Protein AF-A0A8H2ZXC5-F1 (afdb_monomer)

Foldseek 3Di:
DDEDPVLVVQVCPDPVNVPDPDDDQHLVRDPCNVVCCPPNHDPYWDKDQPDDGCVSDIDTDDDDDDDPPDDDDDDDPDPDDPPPPPPPPPPDDD

Radius of gyration: 20.31 Å; Cα contacts (8 Å, |Δi|>4): 57; chains: 1; bounding box: 62×43×35 Å

Seco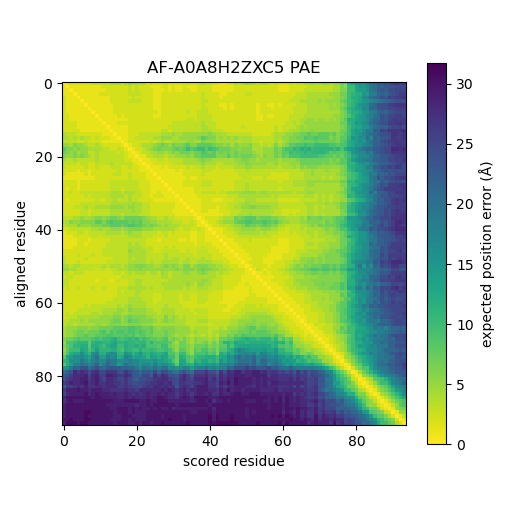ndary structure (DSSP, 8-state):
-B--HHHHHHHHTSHHHHT--SPPPPGGG-TTHHHHT-TT---BPEEEESSSSGGG-EEEE------TT-------------------------

Mean predicted aligned error: 9.71 Å

Organism: NCBI:txid456999

Solvent-accessible surface area (backbone atoms only — not comparable to full-atom values): 6582 Å² total; per-residue (Å²): 125,45,69,58,66,70,62,49,55,57,56,45,65,35,80,93,45,52,80,57,92,70,82,83,80,49,70,94,73,40,85,58,52,61,72,50,46,44,97,83,41,73,38,60,40,54,72,44,68,68,52,95,45,78,88,61,32,72,52,72,50,70,86,83,89,77,69,90,85,67,84,78,88,82,84,75,90,66,87,72,69,84,80,78,78,77,78,75,79,79,88,75,86,132

pLDDT: mean 85.65, std 15.98, range [44.5, 97.44]

Structure (mmCIF, N/CA/C/O backbone):
data_AF-A0A8H2ZXC5-F1
#
_entry.id   AF-A0A8H2ZXC5-F1
#
loop_
_atom_site.group_PDB
_atom_site.id
_atom_site.type_symbol
_atom_site.label_atom_id
_atom_site.label_alt_id
_atom_site.label_comp_id
_atom_site.label_asym_id
_atom_site.label_entity_id
_atom_site.label_seq_id
_atom_site.pdbx_PDB_ins_code
_atom_site.Cartn_x
_atom_site.Cartn_y
_atom_site.Cartn_z
_atom_site.occupancy
_atom_site.B_iso_or_equiv
_atom_site.auth_seq_id
_atom_site.auth_comp_id
_atom_site.auth_asym_id
_atom_site.auth_atom_id
_atom_site.pdbx_PDB_model_num
ATOM 1 N N . ILE A 1 1 ? 5.235 -2.273 -1.177 1.00 92.69 1 ILE A N 1
ATOM 2 C CA . ILE A 1 1 ? 3.924 -2.957 -1.153 1.00 92.69 1 ILE A CA 1
ATOM 3 C C . ILE A 1 1 ? 2.907 -1.906 -0.754 1.00 92.69 1 ILE A C 1
ATOM 5 O O . ILE A 1 1 ? 3.211 -1.133 0.149 1.00 92.69 1 ILE A O 1
ATOM 9 N N . PHE A 1 2 ? 1.779 -1.850 -1.448 1.00 97.25 2 PHE A N 1
ATOM 10 C CA . PHE A 1 2 ? 0.673 -0.933 -1.194 1.00 97.25 2 PHE A CA 1
ATOM 11 C C . PHE A 1 2 ? -0.580 -1.727 -0.817 1.00 97.25 2 PHE A C 1
ATOM 13 O O . PHE A 1 2 ? -0.689 -2.914 -1.124 1.00 97.25 2 PHE A O 1
ATOM 20 N N . PHE A 1 3 ? -1.507 -1.053 -0.147 1.00 97.44 3 PHE A N 1
ATOM 21 C CA . PHE A 1 3 ? -2.810 -1.581 0.249 1.00 97.44 3 PHE A CA 1
ATOM 22 C C . PHE A 1 3 ? -3.893 -0.643 -0.249 1.00 97.44 3 PHE A C 1
ATOM 24 O O . PHE A 1 3 ? -3.638 0.558 -0.373 1.00 97.44 3 PHE A O 1
ATOM 31 N N . ASP A 1 4 ? -5.094 -1.162 -0.477 1.00 96.88 4 ASP A N 1
ATOM 32 C CA . ASP A 1 4 ? -6.227 -0.323 -0.838 1.00 96.88 4 ASP A CA 1
ATOM 33 C C . ASP A 1 4 ? -6.512 0.752 0.212 1.00 96.88 4 ASP A C 1
ATOM 35 O O . ASP A 1 4 ? -6.351 0.568 1.424 1.00 96.88 4 ASP A O 1
ATOM 39 N N . ASP A 1 5 ? -6.931 1.917 -0.279 1.00 97.38 5 ASP A N 1
ATOM 40 C CA . ASP A 1 5 ? -7.232 3.066 0.569 1.00 97.38 5 ASP A CA 1
ATOM 41 C C . ASP A 1 5 ? -8.386 2.768 1.534 1.00 97.38 5 ASP A C 1
ATOM 43 O O . ASP A 1 5 ? -8.373 3.299 2.639 1.00 97.38 5 ASP A O 1
ATOM 47 N N . GLU A 1 6 ? -9.323 1.896 1.147 1.00 95.94 6 GLU A N 1
ATOM 48 C CA . GLU A 1 6 ? -10.452 1.465 1.976 1.00 95.94 6 GLU A CA 1
ATOM 49 C C . GLU A 1 6 ? -10.000 0.649 3.193 1.00 95.94 6 GLU A C 1
ATOM 51 O O . GLU A 1 6 ? -10.413 0.938 4.315 1.00 95.94 6 GLU A O 1
ATOM 56 N N . LEU A 1 7 ? -9.095 -0.318 2.998 1.00 96.25 7 LEU A N 1
ATOM 57 C CA . LEU A 1 7 ? -8.515 -1.084 4.103 1.00 96.25 7 LEU A CA 1
ATOM 58 C C . LEU A 1 7 ? -7.738 -0.163 5.048 1.00 96.25 7 LEU A C 1
ATOM 60 O O . LEU A 1 7 ? -7.889 -0.223 6.267 1.00 96.25 7 LEU A O 1
ATOM 64 N N . ASN A 1 8 ? -6.920 0.724 4.483 1.00 95.69 8 ASN A N 1
ATOM 65 C CA . ASN A 1 8 ? -6.155 1.677 5.274 1.00 95.69 8 ASN A CA 1
ATOM 66 C C . ASN A 1 8 ? -7.058 2.640 6.055 1.00 95.69 8 ASN A C 1
ATOM 68 O O . ASN A 1 8 ? -6.738 2.946 7.200 1.00 95.69 8 ASN A O 1
ATOM 72 N N . ASP A 1 9 ? -8.165 3.107 5.469 1.00 95.50 9 ASP A N 1
ATOM 73 C CA . ASP A 1 9 ? -9.127 3.993 6.135 1.00 95.50 9 ASP A CA 1
ATOM 74 C C . ASP A 1 9 ? -9.757 3.307 7.364 1.00 95.50 9 ASP A C 1
ATOM 76 O O . ASP A 1 9 ? -9.911 3.949 8.405 1.00 95.50 9 ASP A O 1
ATOM 80 N N . GLN A 1 10 ? -10.015 1.994 7.303 1.00 95.69 10 GLN A N 1
ATOM 81 C CA . GLN A 1 10 ? -10.444 1.210 8.470 1.00 95.69 10 GLN A CA 1
ATOM 82 C C . GLN A 1 10 ? -9.344 1.115 9.538 1.00 95.69 10 GLN A C 1
ATOM 84 O O . GLN A 1 10 ? -9.603 1.336 10.720 1.00 95.69 10 GLN A O 1
ATOM 89 N N . VAL A 1 11 ? -8.099 0.839 9.136 1.00 95.06 11 VAL A N 1
ATOM 90 C CA . VAL A 1 11 ? -6.968 0.696 10.069 1.00 95.06 11 VAL A CA 1
ATOM 91 C C . VAL A 1 11 ? -6.664 2.007 10.793 1.00 95.06 11 VAL A C 1
ATOM 93 O O . VAL A 1 11 ? -6.507 2.014 12.012 1.00 95.06 11 VAL A O 1
ATOM 96 N N . VAL A 1 12 ? -6.597 3.137 10.082 1.00 94.62 12 VAL A N 1
ATOM 97 C CA . VAL A 1 12 ? -6.237 4.426 10.703 1.00 94.62 12 VAL A CA 1
ATOM 98 C C . VAL A 1 12 ? -7.337 4.991 11.605 1.00 94.62 12 VAL A C 1
ATOM 100 O O . VAL A 1 12 ? -7.057 5.862 12.428 1.00 94.62 12 VAL A O 1
ATOM 103 N N . ALA A 1 13 ? -8.569 4.484 11.493 1.00 93.94 13 ALA A N 1
ATOM 104 C CA . ALA A 1 13 ? -9.662 4.818 12.401 1.00 93.94 13 ALA A CA 1
ATOM 105 C C . ALA A 1 13 ? -9.512 4.165 13.788 1.00 93.94 13 ALA A C 1
ATOM 107 O O . ALA A 1 13 ? -10.113 4.642 14.756 1.00 93.94 13 ALA A O 1
ATOM 108 N N . LEU A 1 14 ? -8.694 3.112 13.918 1.00 94.62 14 LEU A N 1
ATOM 109 C CA . LEU A 1 14 ? -8.483 2.426 15.191 1.00 94.62 14 LEU A CA 1
ATOM 110 C C . LEU A 1 14 ? -7.843 3.348 16.238 1.00 94.62 14 LEU A C 1
ATOM 112 O O . LEU A 1 14 ? -6.982 4.162 15.891 1.00 94.62 14 LEU A O 1
ATOM 116 N N . PRO A 1 15 ? -8.166 3.183 17.538 1.00 92.94 15 PRO A N 1
ATOM 117 C CA . PRO A 1 15 ? -7.622 4.012 18.620 1.00 92.94 15 PRO A CA 1
ATOM 118 C C . PRO A 1 15 ? -6.091 4.124 18.634 1.00 92.94 15 PRO A C 1
ATOM 120 O O . PRO A 1 15 ? -5.545 5.153 19.024 1.00 92.94 15 PRO A O 1
ATOM 123 N N . THR A 1 16 ? -5.394 3.077 18.186 1.00 91.25 16 THR A N 1
ATOM 124 C CA . THR A 1 16 ? -3.927 3.036 18.102 1.00 91.25 16 THR A CA 1
ATOM 125 C C . THR A 1 16 ? -3.358 4.038 17.091 1.00 91.25 16 THR A C 1
ATOM 127 O O . THR A 1 16 ? -2.241 4.517 17.275 1.00 91.25 16 THR A O 1
ATOM 130 N N . TYR A 1 17 ? -4.114 4.378 16.044 1.00 90.75 17 TYR A N 1
ATOM 131 C CA . TYR A 1 17 ? -3.667 5.236 14.943 1.00 90.75 17 TYR A CA 1
ATOM 132 C C . TYR A 1 17 ? -4.415 6.574 14.876 1.00 90.75 17 TYR A C 1
ATOM 134 O O . TYR A 1 17 ? -3.871 7.548 14.359 1.00 90.75 17 TYR A O 1
ATOM 142 N N . SER A 1 18 ? -5.621 6.656 15.440 1.00 89.88 18 SER A N 1
ATOM 143 C CA . SER A 1 18 ? -6.514 7.810 15.293 1.00 89.88 18 SER A CA 1
ATOM 144 C C . SER A 1 18 ? -6.069 9.070 16.043 1.00 89.88 18 SER A C 1
ATOM 146 O O . SER A 1 18 ? -6.505 10.164 15.696 1.00 89.88 18 SER A O 1
ATOM 148 N N . ASN A 1 19 ? -5.160 8.959 17.021 1.00 90.88 19 ASN A N 1
ATOM 149 C CA . ASN A 1 19 ? -4.603 10.108 17.752 1.00 90.88 19 ASN A CA 1
ATOM 150 C C . ASN A 1 19 ? -3.302 10.669 17.134 1.00 90.88 19 ASN A C 1
ATOM 152 O O . ASN A 1 19 ? -2.498 11.309 17.815 1.00 90.88 19 ASN A O 1
ATOM 156 N N . THR A 1 20 ? -3.048 10.395 15.854 1.00 87.88 20 THR A N 1
ATOM 157 C CA . THR A 1 20 ? -1.895 10.946 15.134 1.00 87.88 20 THR A CA 1
ATOM 158 C C . THR A 1 20 ? -2.124 12.405 14.729 1.00 87.88 20 THR A C 1
ATOM 160 O O . THR A 1 20 ? -3.223 12.799 14.348 1.00 87.88 20 THR A O 1
ATOM 163 N N . THR A 1 21 ? -1.069 13.221 14.764 1.00 93.62 21 THR A N 1
ATOM 164 C CA . THR A 1 21 ? -1.070 14.581 14.192 1.00 93.62 21 THR A CA 1
ATOM 165 C C . THR A 1 21 ? -0.617 14.604 12.731 1.00 93.62 21 THR A C 1
ATOM 167 O O . THR A 1 21 ? -0.631 15.657 12.093 1.00 93.62 21 THR A O 1
ATOM 170 N N . HIS A 1 22 ? -0.191 13.457 12.196 1.00 91.81 22 HIS A N 1
ATOM 171 C CA . HIS A 1 22 ? 0.294 13.339 10.829 1.00 91.81 22 HIS A CA 1
ATOM 172 C C . HIS A 1 22 ? -0.847 13.081 9.851 1.00 91.81 22 HIS A C 1
ATOM 174 O O . HIS A 1 22 ? -1.681 12.201 10.056 1.00 91.81 22 HIS A O 1
ATOM 180 N N . THR A 1 23 ? -0.830 13.806 8.735 1.00 90.69 23 THR A N 1
ATOM 181 C CA . THR A 1 23 ? -1.750 13.561 7.625 1.00 90.69 23 THR A CA 1
ATOM 182 C C . THR A 1 23 ? -1.327 12.315 6.857 1.00 90.69 23 THR A C 1
ATOM 184 O O . THR A 1 23 ? -0.178 12.188 6.429 1.00 90.69 23 THR A O 1
ATOM 187 N N . ARG A 1 24 ? -2.281 11.410 6.641 1.00 92.56 24 ARG A N 1
ATOM 188 C CA . ARG A 1 24 ? -2.113 10.249 5.769 1.00 92.56 24 ARG A CA 1
ATOM 189 C C . ARG A 1 24 ? -1.914 10.702 4.318 1.00 92.56 24 ARG A C 1
ATOM 191 O O . ARG A 1 24 ? -2.714 11.475 3.801 1.00 92.56 24 ARG A O 1
ATOM 198 N N . THR A 1 25 ? -0.881 10.179 3.657 1.00 95.62 25 THR A N 1
ATOM 199 C CA . THR A 1 25 ? -0.729 10.293 2.196 1.00 95.62 25 THR A CA 1
ATOM 200 C C . THR A 1 25 ? -1.559 9.192 1.543 1.00 95.62 25 THR A C 1
ATOM 202 O O . THR A 1 25 ? -1.387 8.022 1.886 1.00 95.62 25 THR A O 1
ATOM 205 N N . ARG A 1 26 ? -2.493 9.555 0.657 1.00 96.69 26 ARG A N 1
ATOM 206 C CA . ARG A 1 26 ? -3.280 8.573 -0.106 1.00 96.69 26 ARG A CA 1
ATOM 207 C C . ARG A 1 26 ? -2.453 7.976 -1.237 1.00 96.69 26 ARG A C 1
ATOM 209 O O . ARG A 1 26 ? -1.550 8.634 -1.747 1.00 96.69 26 ARG A O 1
ATOM 216 N N . ASN A 1 27 ? -2.816 6.773 -1.678 1.00 96.75 27 ASN A N 1
ATOM 217 C CA . ASN A 1 27 ? -2.152 6.097 -2.796 1.00 96.75 27 ASN A CA 1
ATOM 218 C C . ASN A 1 27 ? -2.061 6.993 -4.046 1.00 96.75 27 ASN A C 1
ATOM 220 O O . ASN A 1 27 ? -1.000 7.116 -4.647 1.00 96.75 27 ASN A O 1
ATOM 224 N N . GLU A 1 28 ? -3.142 7.696 -4.396 1.00 96.56 28 GLU A N 1
ATOM 225 C CA . GLU A 1 28 ? -3.173 8.602 -5.559 1.00 96.56 28 GLU A CA 1
ATOM 226 C C . GLU A 1 28 ? -2.216 9.808 -5.443 1.00 96.56 28 GLU A C 1
ATOM 228 O O . GLU A 1 28 ? -1.862 10.425 -6.446 1.00 96.56 28 GLU A O 1
ATOM 233 N N . GLN A 1 29 ? -1.805 10.151 -4.219 1.00 96.88 29 GLN A N 1
ATOM 234 C CA . GLN A 1 29 ? -0.915 11.270 -3.896 1.00 96.88 29 GLN A CA 1
ATOM 235 C C . GLN A 1 29 ? 0.538 10.809 -3.709 1.00 96.88 29 GLN A C 1
ATOM 237 O O . GLN A 1 29 ? 1.437 11.642 -3.580 1.00 96.88 29 GLN A O 1
ATOM 242 N N . ASP A 1 30 ? 0.779 9.497 -3.685 1.00 96.62 30 ASP A N 1
ATOM 243 C CA . ASP A 1 30 ? 2.096 8.917 -3.477 1.00 96.62 30 ASP A CA 1
ATOM 244 C C . ASP A 1 30 ? 2.902 8.917 -4.788 1.00 96.62 30 ASP A C 1
ATOM 246 O O . ASP A 1 30 ? 2.565 8.259 -5.777 1.00 96.62 30 ASP A O 1
ATOM 250 N N . GLY A 1 31 ? 4.007 9.666 -4.796 1.00 95.12 31 GLY A N 1
ATOM 251 C CA . GLY A 1 31 ? 4.870 9.807 -5.972 1.00 95.12 31 GLY A CA 1
ATOM 252 C C . GLY A 1 31 ? 5.626 8.533 -6.374 1.00 95.12 31 GLY A C 1
ATOM 253 O O . GLY A 1 31 ? 6.143 8.465 -7.491 1.00 95.12 31 GLY A O 1
ATOM 254 N N . ILE A 1 32 ? 5.697 7.525 -5.501 1.00 93.00 32 ILE A N 1
ATOM 255 C CA . ILE A 1 32 ? 6.374 6.242 -5.733 1.00 93.00 32 ILE A CA 1
ATOM 256 C C . ILE A 1 32 ? 5.404 5.228 -6.343 1.00 93.00 32 ILE A C 1
ATOM 258 O O . ILE A 1 32 ? 5.829 4.408 -7.162 1.00 93.00 32 ILE A O 1
ATOM 262 N N . LEU A 1 33 ? 4.108 5.302 -6.011 1.00 95.38 33 LEU A N 1
ATOM 263 C CA . LEU A 1 33 ? 3.101 4.323 -6.436 1.00 95.38 33 LEU A CA 1
ATOM 264 C C . LEU A 1 33 ? 3.129 4.064 -7.943 1.00 95.38 33 LEU A C 1
ATOM 266 O O . LEU A 1 33 ? 3.094 2.913 -8.379 1.00 95.38 33 LEU A O 1
ATOM 270 N N . ARG A 1 34 ? 3.223 5.125 -8.753 1.00 93.12 34 ARG A N 1
ATOM 271 C CA . ARG A 1 34 ? 3.260 4.981 -10.212 1.00 93.12 34 ARG A CA 1
ATOM 272 C C . ARG A 1 34 ? 4.444 4.123 -10.656 1.00 93.12 34 ARG A C 1
ATOM 274 O O . ARG A 1 34 ? 4.243 3.196 -11.425 1.00 93.12 34 ARG A O 1
ATOM 281 N N . GLY A 1 35 ? 5.652 4.406 -10.166 1.00 91.56 35 GLY A N 1
ATOM 282 C CA . GLY A 1 35 ? 6.852 3.640 -10.520 1.00 91.56 35 GLY A CA 1
ATOM 283 C C . GLY A 1 35 ? 6.848 2.214 -9.963 1.00 91.56 35 GLY A C 1
ATOM 284 O O . GLY A 1 35 ? 7.442 1.316 -10.550 1.00 91.56 35 GLY A O 1
ATOM 285 N N . ALA A 1 36 ? 6.138 1.980 -8.859 1.00 91.50 36 ALA A N 1
ATOM 286 C CA . ALA A 1 36 ? 5.963 0.644 -8.298 1.00 91.50 36 ALA A CA 1
ATOM 287 C C . ALA A 1 36 ? 5.010 -0.250 -9.119 1.00 91.50 36 ALA A C 1
ATOM 289 O O . ALA A 1 36 ? 5.008 -1.463 -8.922 1.00 91.50 36 ALA A O 1
ATOM 290 N N . ASN A 1 37 ? 4.222 0.330 -10.033 1.00 94.06 37 ASN A N 1
ATOM 291 C CA . ASN A 1 37 ? 3.235 -0.374 -10.862 1.00 94.06 37 ASN A CA 1
ATOM 292 C C . ASN A 1 37 ? 3.444 -0.142 -12.375 1.00 94.06 37 ASN A C 1
ATOM 294 O O . ASN A 1 37 ? 2.510 -0.257 -13.169 1.00 94.06 37 ASN A O 1
ATOM 298 N N . THR A 1 38 ? 4.656 0.234 -12.796 1.00 91.69 38 THR A N 1
ATOM 299 C CA . THR A 1 38 ? 5.036 0.304 -14.219 1.00 91.69 38 THR A CA 1
ATOM 300 C C . THR A 1 38 ? 5.555 -1.040 -14.726 1.00 91.69 38 THR A C 1
ATOM 302 O O . THR A 1 38 ? 5.828 -1.943 -13.944 1.00 91.69 38 THR A O 1
ATOM 305 N N . ASP A 1 39 ? 5.692 -1.185 -16.047 1.00 88.19 39 ASP A N 1
ATOM 306 C CA . ASP A 1 39 ? 6.339 -2.341 -16.693 1.00 88.19 39 ASP A CA 1
ATOM 307 C C . ASP A 1 39 ? 5.730 -3.712 -16.338 1.00 88.19 39 ASP A C 1
ATOM 309 O O . ASP A 1 39 ? 6.405 -4.739 -16.357 1.00 88.19 39 ASP A O 1
ATOM 313 N N . GLY A 1 40 ? 4.427 -3.733 -16.035 1.00 86.50 40 GLY A N 1
ATOM 314 C CA . GLY A 1 40 ? 3.690 -4.948 -15.679 1.00 86.50 40 GLY A CA 1
ATOM 315 C C . GLY A 1 40 ? 3.863 -5.394 -14.225 1.00 86.50 40 GLY A C 1
ATOM 316 O O . GLY A 1 40 ? 3.349 -6.450 -13.858 1.00 86.50 40 GLY A O 1
ATOM 317 N N . TYR A 1 41 ? 4.555 -4.614 -13.390 1.00 90.38 41 TYR A N 1
ATOM 318 C CA . TYR A 1 41 ? 4.614 -4.859 -11.952 1.00 90.38 41 TYR A CA 1
ATOM 319 C C . TYR A 1 41 ? 3.271 -4.557 -11.290 1.00 90.38 41 TYR A C 1
ATOM 321 O O . TYR A 1 41 ? 2.561 -3.629 -11.675 1.00 90.38 41 TYR A O 1
ATOM 329 N N . ASN A 1 42 ? 2.960 -5.322 -10.248 1.00 93.50 42 ASN A N 1
ATOM 330 C CA . ASN A 1 42 ? 1.886 -5.014 -9.322 1.00 93.50 42 ASN A CA 1
ATOM 331 C C . ASN A 1 42 ? 2.464 -5.009 -7.908 1.00 93.50 42 ASN A C 1
ATOM 333 O O . ASN A 1 42 ? 3.040 -5.997 -7.454 1.00 93.50 42 ASN A O 1
ATOM 337 N N . SER A 1 43 ? 2.343 -3.871 -7.239 1.00 95.25 43 SER A N 1
ATOM 338 C CA . SER A 1 43 ? 2.847 -3.658 -5.886 1.00 95.25 43 SER A CA 1
ATOM 339 C C . SER A 1 43 ? 1.757 -3.719 -4.817 1.00 95.25 43 SER A C 1
ATOM 341 O O . SER A 1 43 ? 2.087 -3.580 -3.636 1.00 95.25 43 SER A O 1
ATOM 343 N N . TYR A 1 44 ? 0.499 -3.935 -5.207 1.00 96.94 44 TYR A N 1
ATOM 344 C CA . TYR A 1 44 ? -0.617 -4.138 -4.292 1.00 96.94 44 TYR A CA 1
ATOM 345 C C . TYR A 1 44 ? -0.603 -5.555 -3.728 1.00 96.94 44 TYR A C 1
ATOM 347 O O . TYR A 1 44 ? -0.421 -6.530 -4.459 1.00 96.94 44 TYR A O 1
ATOM 355 N N . ALA A 1 45 ? -0.776 -5.652 -2.414 1.00 97.44 45 ALA A N 1
ATOM 356 C CA . ALA A 1 45 ? -1.125 -6.908 -1.774 1.00 97.44 45 ALA A CA 1
ATOM 357 C C . ALA A 1 45 ? -2.645 -7.082 -1.798 1.00 97.44 45 ALA A C 1
ATOM 359 O O . ALA A 1 45 ? -3.375 -6.123 -1.546 1.00 97.44 45 ALA A O 1
ATOM 360 N N . ASP A 1 46 ? -3.092 -8.310 -2.035 1.00 96.69 46 ASP A N 1
ATOM 361 C CA . ASP A 1 46 ? -4.457 -8.701 -1.707 1.00 96.69 46 ASP A CA 1
ATOM 362 C C . ASP A 1 46 ? -4.560 -8.874 -0.192 1.00 96.69 46 ASP A C 1
ATOM 364 O O . ASP A 1 46 ? -3.611 -9.317 0.469 1.00 96.69 46 ASP A O 1
ATOM 368 N N . ALA A 1 47 ? -5.709 -8.511 0.365 1.00 97.00 47 ALA A N 1
ATOM 369 C CA . ALA A 1 47 ? -5.947 -8.554 1.795 1.00 97.00 47 ALA A CA 1
ATOM 370 C C . ALA A 1 47 ? -7.349 -9.077 2.104 1.00 97.00 47 ALA A C 1
ATOM 372 O O . ALA A 1 47 ? -8.330 -8.661 1.491 1.00 97.00 47 ALA A O 1
ATOM 373 N N . GLU A 1 48 ? -7.435 -9.950 3.103 1.00 96.31 48 GLU A N 1
ATOM 374 C CA . GLU A 1 48 ? -8.688 -10.502 3.610 1.00 96.31 48 GLU A CA 1
ATOM 375 C C . GLU A 1 48 ? -8.799 -10.266 5.121 1.00 96.31 48 GLU A C 1
ATOM 377 O O . GLU A 1 48 ? -7.814 -10.394 5.856 1.00 96.31 48 GLU A O 1
ATOM 382 N N . MET A 1 49 ? -10.002 -9.926 5.596 1.00 96.31 49 MET A N 1
ATOM 383 C CA . MET A 1 49 ? -10.280 -9.844 7.032 1.00 96.31 49 MET A CA 1
ATOM 384 C C . MET A 1 49 ? -10.335 -11.249 7.633 1.00 96.31 49 MET A C 1
ATOM 386 O O . MET A 1 49 ? -10.938 -12.158 7.066 1.00 96.31 49 MET A O 1
ATOM 390 N N . LEU A 1 5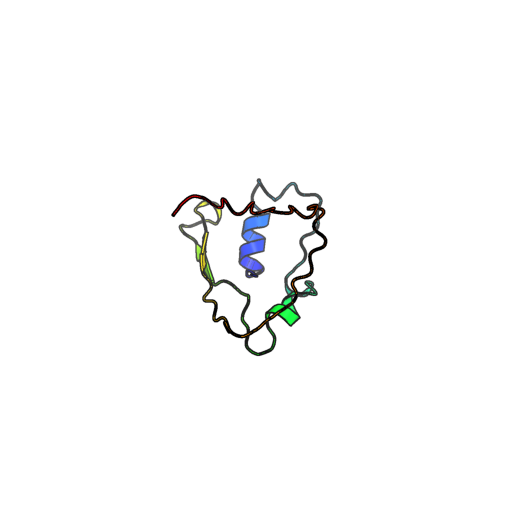0 ? -9.727 -11.415 8.804 1.00 96.62 50 LEU A N 1
ATOM 391 C CA . LEU A 1 50 ? -9.709 -12.680 9.542 1.00 96.62 50 LEU A CA 1
ATOM 392 C C . LEU A 1 50 ? -10.935 -12.868 10.451 1.00 96.62 50 LEU A C 1
ATOM 394 O O . LEU A 1 50 ? -11.066 -13.911 11.093 1.00 96.62 50 LEU A O 1
ATOM 398 N N . GLY A 1 51 ? -11.834 -11.885 10.480 1.00 95.69 51 GLY A N 1
ATOM 399 C CA . GLY A 1 51 ? -13.066 -11.893 11.257 1.00 95.69 51 GLY A CA 1
ATOM 400 C C . GLY A 1 51 ? -14.096 -10.906 10.713 1.00 95.69 51 GLY A C 1
ATOM 401 O O . GLY A 1 51 ? -14.146 -10.639 9.511 1.00 95.69 51 GLY A O 1
ATOM 402 N N . GLU A 1 52 ? -14.943 -10.392 11.600 1.00 95.06 52 GLU A N 1
ATOM 403 C CA . GLU A 1 52 ? -16.040 -9.484 11.243 1.00 95.06 52 GLU A CA 1
ATOM 404 C C . GLU A 1 52 ? -15.606 -8.017 11.257 1.00 95.06 52 GLU A C 1
ATOM 406 O O . GLU A 1 52 ? -16.243 -7.185 10.606 1.00 95.06 52 GLU A O 1
ATOM 411 N N . SER A 1 53 ? -14.527 -7.697 11.977 1.00 94.94 53 SER A N 1
ATOM 412 C CA . SER A 1 53 ? -13.976 -6.348 12.045 1.00 94.94 53 SER A CA 1
ATOM 413 C C . SER A 1 53 ? -12.471 -6.312 11.778 1.00 94.94 53 SER A C 1
ATOM 415 O O . SER A 1 53 ? -11.773 -7.327 11.803 1.00 94.94 53 SER A O 1
ATOM 417 N N . ILE A 1 54 ? -11.953 -5.109 11.519 1.00 95.94 54 ILE A N 1
ATOM 418 C CA . ILE A 1 54 ? -10.530 -4.891 11.238 1.00 95.94 54 ILE A CA 1
ATOM 419 C C . ILE A 1 54 ? -9.636 -5.268 12.438 1.00 95.94 54 ILE A C 1
ATOM 421 O O . ILE A 1 54 ? -8.476 -5.641 12.263 1.00 95.94 54 ILE A O 1
ATOM 425 N N . GLU A 1 55 ? -10.174 -5.209 13.660 1.00 95.44 55 GLU A N 1
ATOM 426 C CA . GLU A 1 55 ? -9.506 -5.597 14.907 1.00 95.44 55 GLU A CA 1
ATOM 427 C C . GLU A 1 55 ? -9.259 -7.104 15.028 1.00 95.44 55 GLU A C 1
ATOM 429 O O . GLU A 1 55 ? -8.323 -7.502 15.725 1.00 95.44 55 GLU A O 1
ATOM 434 N N . ASP A 1 56 ? -10.042 -7.933 14.332 1.00 96.19 56 ASP A N 1
ATOM 435 C CA . ASP A 1 56 ? -9.859 -9.391 14.309 1.00 96.19 56 ASP A CA 1
ATOM 436 C C . ASP A 1 56 ? -8.621 -9.807 13.493 1.00 96.19 56 ASP A C 1
ATOM 438 O O . ASP A 1 56 ? -8.141 -10.940 13.586 1.00 96.19 56 ASP A O 1
ATOM 442 N N . GLY A 1 57 ? -8.062 -8.867 12.727 1.00 95.31 57 GLY A N 1
ATOM 443 C CA . GLY A 1 57 ? -6.828 -9.021 11.973 1.00 95.31 57 GLY A CA 1
ATOM 444 C C . GLY A 1 57 ? -7.041 -9.120 10.466 1.00 95.31 57 GLY A C 1
ATOM 445 O O . GLY A 1 57 ? -8.146 -9.302 9.959 1.00 95.31 57 GLY A O 1
ATOM 446 N N . VAL A 1 58 ? -5.930 -8.997 9.741 1.00 97.12 58 VAL A N 1
ATOM 447 C CA . VAL A 1 58 ? -5.891 -9.001 8.276 1.00 97.12 58 VAL A CA 1
ATOM 448 C C . VAL A 1 58 ? -4.817 -9.974 7.813 1.00 97.12 58 VAL A C 1
ATOM 450 O O . VAL A 1 58 ? -3.671 -9.902 8.263 1.00 97.12 58 VAL A O 1
ATOM 453 N N . LEU A 1 59 ? -5.173 -10.860 6.887 1.00 97.12 59 LEU A N 1
ATOM 454 C CA . LEU A 1 59 ? -4.215 -11.652 6.128 1.00 97.12 59 LEU A CA 1
ATOM 455 C C . LEU A 1 59 ? -3.937 -10.943 4.810 1.00 97.12 59 LEU A C 1
ATOM 457 O O . LEU A 1 59 ? -4.805 -10.870 3.948 1.00 97.12 59 LEU A O 1
ATOM 461 N N . ALA A 1 60 ? -2.713 -10.451 4.657 1.00 97.38 60 ALA A N 1
ATOM 462 C CA . ALA A 1 60 ? -2.240 -9.873 3.411 1.00 97.38 60 ALA A CA 1
ATOM 463 C C . ALA A 1 60 ? -1.280 -10.826 2.702 1.00 97.38 60 ALA A C 1
ATOM 465 O O . ALA A 1 60 ? -0.372 -11.382 3.328 1.00 97.38 60 ALA A O 1
ATOM 466 N N . TYR A 1 61 ? -1.432 -10.965 1.390 1.00 96.81 61 TYR A N 1
ATOM 467 C CA . TYR A 1 61 ? -0.524 -11.742 0.561 1.00 96.81 61 TYR A CA 1
ATOM 468 C C . TYR A 1 61 ? -0.197 -11.014 -0.743 1.00 96.81 61 TYR A C 1
ATOM 470 O O . TYR A 1 61 ? -0.990 -10.267 -1.308 1.00 96.81 61 TYR A O 1
ATOM 478 N N . ILE A 1 62 ? 1.022 -11.235 -1.226 1.00 96.12 62 ILE A N 1
ATOM 479 C CA . ILE A 1 62 ? 1.492 -10.726 -2.510 1.00 96.12 62 ILE A CA 1
ATOM 480 C C . ILE A 1 62 ? 2.364 -11.792 -3.162 1.00 96.12 62 ILE A C 1
ATOM 482 O O . ILE A 1 62 ? 3.201 -12.415 -2.507 1.00 96.12 62 ILE A O 1
ATOM 486 N N . THR A 1 63 ? 2.169 -12.008 -4.460 1.00 93.25 63 THR A N 1
ATOM 487 C CA . THR A 1 63 ? 3.030 -12.897 -5.244 1.00 93.25 63 THR A CA 1
ATOM 488 C C . THR A 1 63 ? 4.070 -12.059 -5.968 1.00 93.25 63 THR A C 1
ATOM 490 O O . THR A 1 63 ? 3.720 -11.171 -6.741 1.00 93.25 63 THR A O 1
ATOM 493 N N . ILE A 1 64 ? 5.352 -12.341 -5.731 1.00 91.06 64 ILE A N 1
ATOM 494 C CA . ILE A 1 64 ? 6.459 -11.580 -6.316 1.00 91.06 64 ILE A CA 1
ATOM 495 C C . ILE A 1 64 ? 7.196 -12.452 -7.331 1.00 91.06 64 ILE A C 1
ATOM 497 O O . ILE A 1 64 ? 7.833 -13.442 -6.972 1.00 91.06 64 ILE A O 1
ATOM 501 N 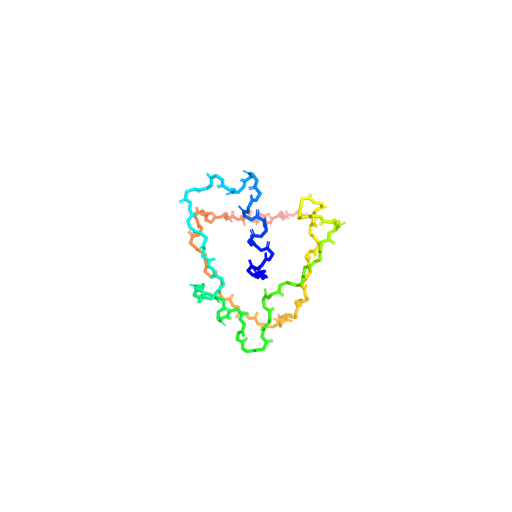N . GLY A 1 65 ? 7.141 -12.050 -8.601 1.00 90.19 65 GLY A N 1
ATOM 502 C CA . GLY A 1 65 ? 8.063 -12.528 -9.627 1.00 90.19 65 GLY A CA 1
ATOM 503 C C . GLY A 1 65 ? 9.337 -11.685 -9.612 1.00 90.19 65 GLY A C 1
ATOM 504 O O . GLY A 1 65 ? 9.260 -10.460 -9.683 1.00 90.19 65 GLY A O 1
ATOM 505 N N . VAL A 1 66 ? 10.504 -12.326 -9.518 1.00 88.38 66 VAL A N 1
ATOM 506 C CA . VAL A 1 66 ? 11.805 -11.641 -9.544 1.00 88.38 66 VAL A CA 1
ATOM 507 C C . VAL A 1 66 ? 12.651 -12.136 -10.709 1.00 88.38 66 VAL A C 1
ATOM 509 O O . VAL A 1 66 ? 12.766 -13.339 -10.939 1.00 88.38 66 VAL A O 1
ATOM 512 N N . ASP A 1 67 ? 13.274 -11.204 -11.425 1.00 90.00 67 ASP A N 1
ATOM 513 C CA . ASP A 1 67 ? 14.374 -11.518 -12.331 1.00 90.00 67 ASP A CA 1
ATOM 514 C C . ASP A 1 67 ? 15.666 -11.601 -11.513 1.00 90.00 67 ASP A C 1
ATOM 516 O O . ASP A 1 67 ? 16.203 -10.588 -11.064 1.00 90.00 67 ASP A O 1
ATOM 520 N N . THR A 1 68 ? 16.167 -12.818 -11.312 1.00 9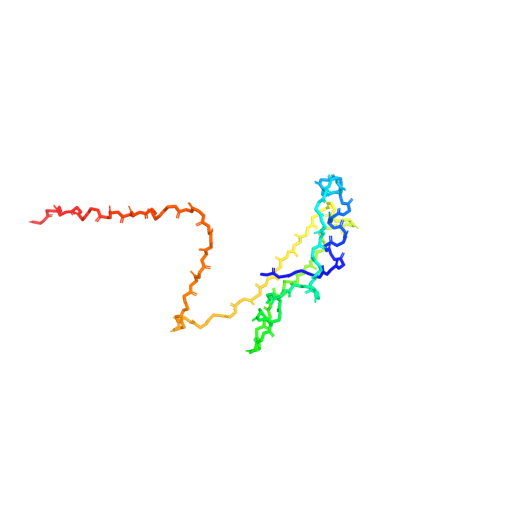2.31 68 THR A N 1
ATOM 521 C CA . THR A 1 68 ? 17.378 -13.068 -10.521 1.00 92.31 68 THR A CA 1
ATOM 522 C C . THR A 1 68 ? 18.662 -12.594 -11.206 1.00 92.31 68 THR A C 1
ATOM 524 O O . THR A 1 68 ? 19.712 -12.595 -10.573 1.00 92.31 68 THR A O 1
ATOM 527 N N . SER A 1 69 ? 18.605 -12.225 -12.490 1.00 94.44 69 SER A N 1
ATOM 528 C CA . SER A 1 69 ? 19.735 -11.663 -13.242 1.00 94.44 69 SER A CA 1
ATOM 529 C C . SER A 1 69 ? 19.789 -10.133 -13.201 1.00 94.44 69 SER A C 1
ATOM 531 O O . SER A 1 69 ? 20.783 -9.528 -13.606 1.00 94.44 69 SER A O 1
ATOM 533 N N . ARG A 1 70 ? 18.727 -9.489 -12.703 1.00 87.50 70 ARG A N 1
ATOM 534 C CA . ARG A 1 70 ? 18.623 -8.036 -12.648 1.00 87.50 70 ARG A CA 1
ATOM 535 C C . ARG A 1 70 ? 19.425 -7.478 -11.475 1.00 87.50 70 ARG A C 1
ATOM 537 O O . ARG A 1 70 ? 19.202 -7.836 -10.322 1.00 87.50 70 ARG A O 1
ATOM 544 N N . HIS A 1 71 ? 20.295 -6.519 -11.773 1.00 88.06 71 HIS A N 1
ATOM 545 C CA . HIS A 1 71 ? 21.001 -5.723 -10.773 1.00 88.06 71 HIS A CA 1
ATOM 546 C C . HIS A 1 71 ? 20.397 -4.322 -10.714 1.00 88.06 71 HIS A C 1
ATOM 548 O O . HIS A 1 71 ? 20.231 -3.665 -11.742 1.00 88.06 71 HIS A O 1
ATOM 554 N N . VAL A 1 72 ? 20.048 -3.877 -9.510 1.00 83.00 72 VAL A N 1
ATOM 555 C CA . VAL A 1 72 ? 19.554 -2.525 -9.250 1.00 83.00 72 VAL A CA 1
ATOM 556 C C . VAL A 1 72 ? 20.283 -1.947 -8.051 1.00 83.00 72 VAL A C 1
ATOM 558 O O . VAL A 1 72 ? 20.467 -2.634 -7.046 1.00 83.00 72 VAL A O 1
ATOM 561 N N . ASP A 1 73 ? 20.667 -0.680 -8.149 1.00 85.06 73 ASP A N 1
ATOM 562 C CA . ASP A 1 73 ? 21.178 0.061 -7.006 1.00 85.06 73 ASP A CA 1
ATOM 563 C C . ASP A 1 73 ? 20.003 0.499 -6.132 1.00 85.06 73 ASP A C 1
ATOM 565 O O . ASP A 1 73 ? 19.094 1.202 -6.580 1.00 85.06 73 ASP A O 1
ATOM 569 N N . ILE A 1 74 ? 20.015 0.076 -4.870 1.00 79.06 74 ILE A N 1
ATOM 570 C CA . ILE A 1 74 ? 19.036 0.516 -3.878 1.00 79.06 74 ILE A CA 1
ATOM 571 C C . ILE A 1 74 ? 19.667 1.658 -3.089 1.00 79.06 74 ILE A C 1
ATOM 573 O O . ILE A 1 74 ? 20.532 1.450 -2.239 1.00 79.06 74 ILE A O 1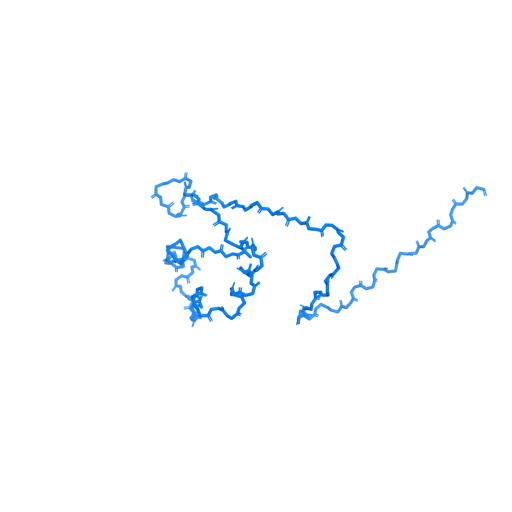
ATOM 577 N N . GLY A 1 75 ? 19.222 2.880 -3.371 1.00 77.00 75 GLY A N 1
ATOM 578 C CA . GLY A 1 75 ? 19.548 4.041 -2.552 1.00 77.00 75 GLY A CA 1
ATOM 579 C C . GLY A 1 75 ? 18.683 4.068 -1.295 1.00 77.00 75 GLY A C 1
ATOM 580 O O . GLY A 1 75 ? 17.464 3.938 -1.376 1.00 77.00 75 GLY A O 1
ATOM 581 N N . SER A 1 76 ? 19.295 4.277 -0.130 1.00 72.31 76 SER A N 1
ATOM 582 C CA . SER A 1 76 ? 18.567 4.606 1.097 1.00 72.31 76 SER A CA 1
ATOM 583 C C . SER A 1 76 ? 19.160 5.862 1.720 1.00 72.31 76 SER A C 1
ATOM 585 O O . SER A 1 76 ? 20.374 6.049 1.706 1.00 72.31 76 SER A O 1
ATOM 587 N N . THR A 1 77 ? 18.312 6.706 2.298 1.00 69.69 77 THR A N 1
ATOM 588 C CA . THR A 1 77 ? 18.741 7.837 3.133 1.00 69.69 77 THR A CA 1
ATOM 589 C C . THR A 1 77 ? 18.779 7.461 4.615 1.00 69.69 77 THR A C 1
ATOM 591 O O . THR A 1 77 ? 18.778 8.342 5.473 1.00 69.69 77 THR A O 1
ATOM 594 N N . ASN A 1 78 ? 18.768 6.161 4.941 1.00 60.50 78 ASN A N 1
ATOM 595 C CA . ASN A 1 78 ? 18.862 5.716 6.325 1.00 60.50 78 ASN A CA 1
ATOM 596 C C . ASN A 1 78 ? 20.228 6.094 6.903 1.00 60.50 78 ASN A C 1
ATOM 598 O O . ASN A 1 78 ? 21.265 5.858 6.292 1.00 60.50 78 ASN A O 1
ATOM 602 N N . TYR A 1 79 ? 20.225 6.619 8.128 1.00 57.91 79 TYR A N 1
ATOM 603 C CA . TYR A 1 79 ? 21.423 7.040 8.864 1.00 57.91 79 TYR A CA 1
ATOM 604 C C . TYR A 1 79 ? 22.282 5.860 9.377 1.00 57.91 79 TYR A C 1
ATOM 606 O O . TYR A 1 79 ? 23.131 6.026 10.251 1.00 57.91 79 TYR A O 1
ATOM 614 N N . ALA A 1 80 ? 22.074 4.639 8.879 1.00 57.19 80 ALA A N 1
ATOM 615 C CA . ALA A 1 80 ? 22.892 3.504 9.275 1.00 57.19 80 ALA A CA 1
ATOM 616 C C . ALA A 1 80 ? 24.308 3.699 8.714 1.00 57.19 80 ALA A C 1
ATOM 618 O O . ALA A 1 80 ? 24.546 3.542 7.519 1.00 57.19 80 ALA A O 1
ATOM 619 N N . GLN A 1 81 ? 25.239 4.076 9.594 1.00 53.16 81 GLN A N 1
ATOM 620 C CA . GLN A 1 81 ? 26.675 4.004 9.337 1.00 53.16 81 GLN A CA 1
ATOM 621 C C . GLN A 1 81 ? 26.974 2.617 8.761 1.00 53.16 81 GLN A C 1
ATOM 623 O O . GLN A 1 81 ? 26.473 1.623 9.290 1.00 53.16 81 GLN A O 1
ATOM 628 N N . THR A 1 82 ? 27.757 2.553 7.685 1.00 59.03 82 THR A N 1
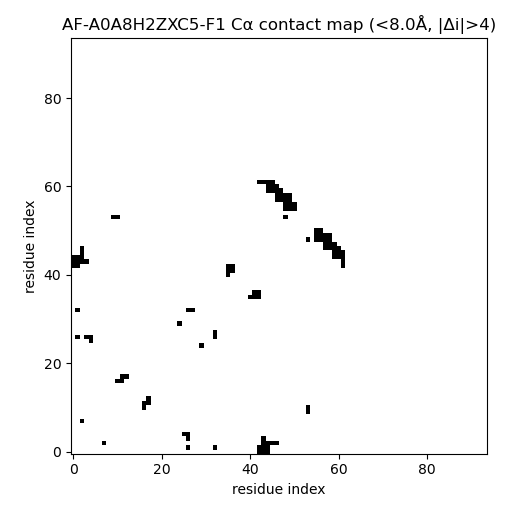ATOM 629 C CA . THR A 1 82 ? 28.248 1.304 7.097 1.00 59.03 82 THR A CA 1
ATOM 630 C C . THR A 1 82 ? 28.682 0.344 8.207 1.00 59.03 82 THR A C 1
ATOM 632 O O . THR A 1 82 ? 29.690 0.581 8.869 1.00 59.03 82 THR A O 1
ATOM 635 N N . ILE A 1 83 ? 27.922 -0.731 8.441 1.00 58.53 83 ILE A N 1
ATOM 636 C CA . ILE A 1 83 ? 28.398 -1.831 9.280 1.00 58.53 83 ILE A CA 1
ATOM 637 C C . ILE A 1 83 ? 29.365 -2.609 8.397 1.00 58.53 83 ILE A C 1
ATOM 639 O O . ILE A 1 83 ? 28.958 -3.463 7.608 1.00 58.53 83 ILE A O 1
ATOM 643 N N . THR A 1 84 ? 30.645 -2.263 8.479 1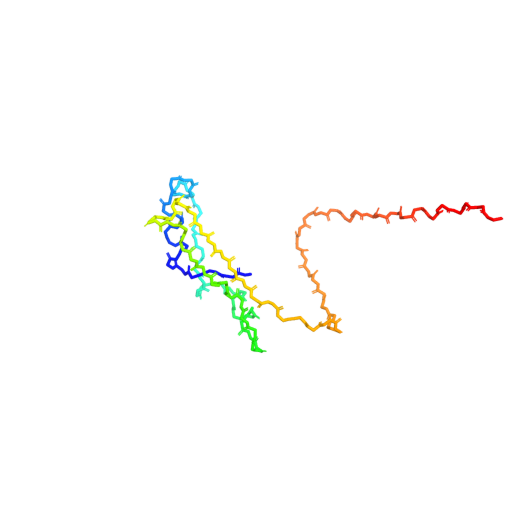.00 56.22 84 THR A N 1
ATOM 644 C CA . THR A 1 84 ? 31.708 -3.029 7.836 1.00 56.22 84 THR A CA 1
ATOM 645 C C . THR A 1 84 ? 31.807 -4.369 8.555 1.00 56.22 84 THR A C 1
ATOM 647 O O . THR A 1 84 ? 32.395 -4.473 9.631 1.00 56.22 84 THR A O 1
ATOM 650 N N . TRP A 1 85 ? 31.194 -5.406 7.988 1.00 50.97 85 TRP A N 1
ATOM 651 C CA . TRP A 1 85 ? 31.500 -6.777 8.372 1.00 50.97 85 TRP A CA 1
ATOM 652 C C . TRP A 1 85 ? 32.879 -7.126 7.808 1.00 50.97 85 TRP A C 1
ATOM 654 O O . TRP A 1 85 ? 33.005 -7.599 6.681 1.00 50.97 85 TRP A O 1
ATOM 664 N N . GLU A 1 86 ? 33.927 -6.864 8.586 1.00 54.19 86 GLU A N 1
ATOM 665 C CA . GLU A 1 86 ? 35.248 -7.454 8.366 1.00 54.19 86 GLU A CA 1
ATOM 666 C C . GLU A 1 86 ? 35.126 -8.951 8.679 1.00 54.19 86 GLU A C 1
ATOM 668 O O . GLU A 1 86 ? 35.223 -9.386 9.829 1.00 54.19 86 GLU A O 1
ATOM 673 N N . ALA A 1 87 ? 34.839 -9.763 7.663 1.00 52.09 87 ALA A N 1
ATOM 674 C CA . ALA A 1 87 ? 35.007 -11.199 7.786 1.00 52.09 87 ALA A CA 1
ATOM 675 C C . ALA A 1 87 ? 36.511 -11.474 7.890 1.00 52.09 87 ALA A C 1
ATOM 677 O O . ALA A 1 87 ? 37.195 -11.531 6.873 1.00 52.09 87 ALA A O 1
ATOM 678 N N .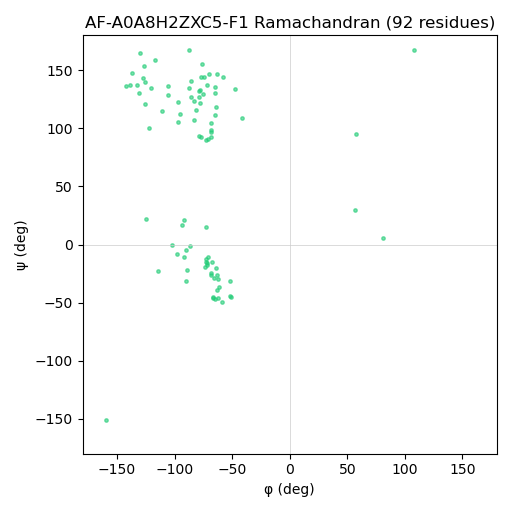 THR A 1 88 ? 37.043 -11.627 9.104 1.00 54.53 88 THR A N 1
ATOM 679 C CA . THR A 1 88 ? 38.410 -12.122 9.292 1.00 54.53 88 THR A CA 1
ATOM 680 C C . THR A 1 88 ? 38.457 -13.567 8.787 1.00 54.53 88 THR A C 1
ATOM 682 O O . THR A 1 88 ? 37.842 -14.439 9.414 1.00 54.53 88 THR A O 1
ATOM 685 N N . PRO A 1 89 ? 39.154 -13.879 7.677 1.00 50.69 89 PRO A N 1
ATOM 686 C CA . PRO A 1 89 ? 39.308 -15.262 7.260 1.00 50.69 89 PRO A CA 1
ATOM 687 C C . PRO A 1 89 ? 40.103 -15.992 8.345 1.00 50.69 89 PRO A C 1
ATOM 689 O O . PRO A 1 89 ? 41.241 -15.640 8.650 1.00 50.69 89 PRO A O 1
ATOM 692 N N . THR A 1 90 ? 39.492 -17.000 8.969 1.00 53.78 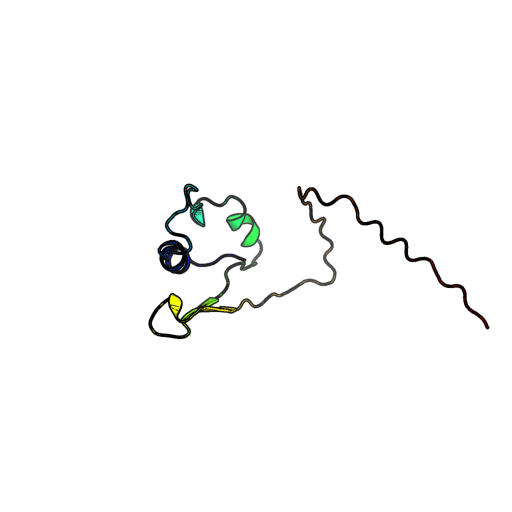90 THR A N 1
ATOM 693 C CA . THR A 1 90 ? 40.214 -17.867 9.902 1.00 53.78 90 THR A CA 1
ATOM 694 C C . THR A 1 90 ? 41.020 -18.852 9.065 1.00 53.78 90 THR A C 1
ATOM 696 O O . THR A 1 90 ? 40.504 -19.877 8.627 1.00 53.78 90 THR A O 1
ATOM 699 N N . THR A 1 91 ? 42.281 -18.528 8.788 1.00 51.84 91 THR A N 1
ATOM 700 C CA . THR A 1 91 ? 43.220 -19.470 8.172 1.00 51.84 91 THR A CA 1
ATOM 701 C C . THR A 1 91 ? 43.571 -20.534 9.212 1.00 51.84 91 THR A C 1
ATOM 703 O O . THR A 1 91 ? 44.467 -20.347 10.032 1.00 51.84 91 THR A O 1
ATOM 706 N N . GLY A 1 92 ? 42.809 -21.627 9.228 1.00 46.09 92 GLY A N 1
ATOM 707 C CA . GLY A 1 92 ? 42.974 -22.744 10.153 1.00 46.09 92 GLY A CA 1
ATOM 708 C C . GLY A 1 92 ? 43.203 -24.066 9.425 1.00 46.09 92 GLY A C 1
ATOM 709 O O . GLY A 1 92 ? 42.246 -24.694 8.997 1.00 46.09 92 GLY A O 1
ATOM 710 N N . LEU A 1 93 ? 44.481 -24.457 9.364 1.00 44.50 93 LEU A N 1
ATOM 711 C CA . LEU A 1 93 ? 45.021 -25.819 9.494 1.00 44.50 93 LEU A CA 1
ATOM 712 C C . LEU A 1 93 ? 44.522 -26.909 8.519 1.00 44.50 93 LEU A C 1
ATOM 714 O O . LEU A 1 93 ? 43.579 -27.643 8.811 1.00 44.50 93 LEU A O 1
ATOM 718 N N . PHE A 1 94 ? 45.294 -27.102 7.447 1.00 48.50 94 PHE A N 1
ATOM 719 C CA . PHE A 1 94 ? 45.723 -28.434 7.006 1.00 48.50 94 PHE A CA 1
ATOM 720 C C . PHE A 1 94 ? 47.241 -28.523 7.160 1.00 48.50 94 PHE A C 1
ATOM 722 O O . PHE A 1 94 ? 47.899 -27.476 6.944 1.00 48.50 94 PHE A O 1
#

Sequence (94 aa):
IFFDDELNDQVVALPTYSNTTHTRTRNEQDGILRGANTDGYNSYADAEMLGESIEDGVLAYITIGVDTSRHVDIGSTNYAQTITWEATPTTGLF

Nearest PDB structures (foldseek):
  8jdm-assembly1_K  TM=1.942E-01  e=6.979E+00  Homo sapiens